Protein AF-A0A0F3GVV6-F1 (afdb_monomer_lite)

Secondary structure (DSS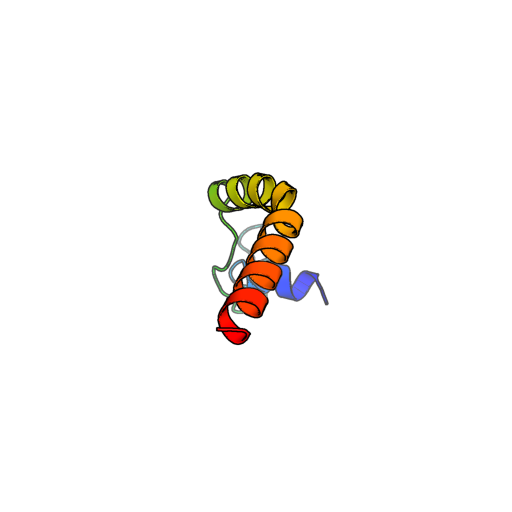P, 8-state):
-HHHHHHHTBTTEEETTEESS---B-PPPHHHHHHHHHHHTTHHHHHHHHHHHHHHHH--

InterPro domains:
  IPR000653 DegT/DnrJ/EryC1/StrS aminotransferase [PF01041] (2-47)
  IPR015421 Pyridoxal phosphate-dependent transferase, major domain [G3DSA:3.40.640.10] (1-52)
  IPR015424 Pyridoxal phosphate-dependent transferase [SSF53383] (3-50)

Structure (mmCIF, N/CA/C/O backbone):
data_AF-A0A0F3GVV6-F1
#
_entry.id   AF-A0A0F3GVV6-F1
#
loop_
_atom_site.group_PDB
_atom_site.id
_atom_site.type_symbol
_atom_site.label_atom_id
_atom_site.label_alt_id
_atom_site.label_comp_id
_atom_site.label_asym_id
_atom_site.label_entity_id
_atom_site.label_seq_id
_atom_site.pdbx_PDB_ins_code
_atom_site.Cartn_x
_atom_site.Cartn_y
_atom_site.Cartn_z
_atom_site.occupancy
_atom_site.B_iso_or_equiv
_atom_site.auth_seq_id
_atom_site.auth_comp_id
_atom_site.auth_asym_id
_atom_site.auth_atom_id
_atom_site.pdbx_PDB_model_num
ATOM 1 N N . MET A 1 1 ? -3.179 -12.798 -11.850 1.00 59.50 1 MET A N 1
ATOM 2 C CA . MET A 1 1 ? -3.947 -11.539 -11.712 1.00 59.50 1 MET A CA 1
ATOM 3 C C . MET A 1 1 ? -3.267 -10.505 -10.808 1.00 59.50 1 MET A C 1
ATOM 5 O O . MET A 1 1 ? -3.181 -9.358 -11.210 1.00 59.50 1 MET A O 1
ATOM 9 N N . HIS A 1 2 ? -2.726 -10.870 -9.637 1.00 79.75 2 HIS A N 1
ATOM 10 C CA . HIS A 1 2 ? -2.181 -9.890 -8.679 1.00 79.75 2 HIS A CA 1
ATOM 11 C C . HIS A 1 2 ? -0.906 -9.149 -9.152 1.00 79.75 2 HIS A C 1
ATOM 13 O O . HIS A 1 2 ? -0.797 -7.946 -8.958 1.00 79.75 2 HIS A O 1
ATOM 19 N N . GLN A 1 3 ? 0.028 -9.832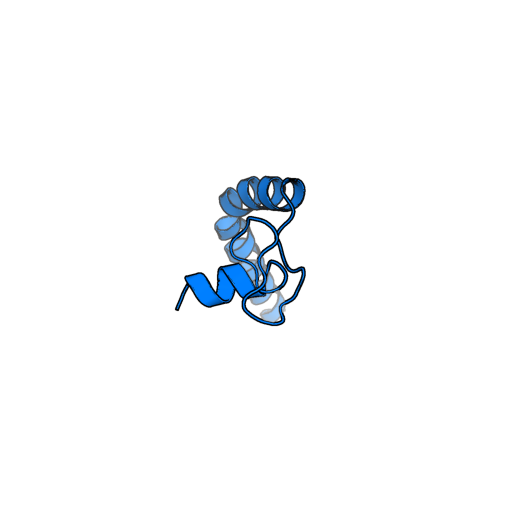 -9.829 1.00 85.25 3 GLN A N 1
ATOM 20 C CA . GLN A 1 3 ? 1.328 -9.253 -10.227 1.00 85.25 3 GLN A CA 1
ATOM 21 C C . GLN A 1 3 ? 1.205 -8.085 -11.216 1.00 85.25 3 GLN A C 1
ATOM 23 O O . GLN A 1 3 ? 1.818 -7.042 -11.023 1.00 85.25 3 GLN A O 1
ATOM 28 N N . GLN A 1 4 ? 0.316 -8.202 -12.207 1.00 88.88 4 GLN A N 1
ATOM 29 C CA . GLN A 1 4 ? 0.068 -7.126 -13.172 1.00 88.88 4 GLN A CA 1
ATOM 30 C C . GLN A 1 4 ? -0.418 -5.840 -12.491 1.00 88.88 4 GLN A C 1
ATOM 32 O O . GLN A 1 4 ? 0.020 -4.753 -12.849 1.00 88.88 4 GLN A O 1
ATOM 37 N N . ILE A 1 5 ? -1.269 -5.948 -11.467 1.00 91.19 5 ILE A N 1
ATOM 38 C CA . ILE A 1 5 ? -1.744 -4.788 -10.697 1.00 91.19 5 ILE A CA 1
ATOM 39 C C . ILE A 1 5 ? -0.594 -4.159 -9.894 1.00 91.19 5 ILE A C 1
ATOM 41 O O . ILE A 1 5 ? -0.486 -2.933 -9.819 1.00 91.19 5 ILE A O 1
ATOM 45 N N . LEU A 1 6 ? 0.285 -4.984 -9.314 1.00 91.06 6 LEU A N 1
ATOM 46 C CA . LEU A 1 6 ? 1.457 -4.507 -8.574 1.00 91.06 6 LEU A CA 1
ATOM 47 C C . LEU A 1 6 ? 2.427 -3.737 -9.474 1.00 91.06 6 LEU A C 1
ATOM 49 O O . LEU A 1 6 ? 2.916 -2.690 -9.053 1.00 91.06 6 LEU A O 1
ATOM 53 N N . ALA A 1 7 ? 2.656 -4.215 -10.699 1.00 92.50 7 ALA A N 1
ATOM 54 C CA . ALA A 1 7 ? 3.448 -3.494 -11.687 1.00 92.50 7 ALA A CA 1
ATOM 55 C C . ALA A 1 7 ? 2.759 -2.196 -12.107 1.00 92.50 7 ALA A C 1
ATOM 57 O O . ALA A 1 7 ? 3.364 -1.130 -12.035 1.00 92.50 7 ALA A O 1
ATOM 58 N N . LEU A 1 8 ? 1.475 -2.250 -12.472 1.00 93.81 8 LEU A N 1
ATOM 59 C CA . LEU A 1 8 ? 0.730 -1.079 -12.936 1.00 93.81 8 LEU A CA 1
ATOM 60 C C . LEU A 1 8 ? 0.704 0.059 -11.911 1.00 93.81 8 LEU A C 1
ATOM 62 O O . LEU A 1 8 ? 0.830 1.203 -12.325 1.00 93.81 8 LEU A O 1
ATOM 66 N N . ARG A 1 9 ? 0.602 -0.203 -10.599 1.00 93.38 9 ARG A N 1
ATOM 67 C CA . ARG A 1 9 ? 0.651 0.879 -9.585 1.00 93.38 9 ARG A CA 1
ATOM 68 C C . ARG A 1 9 ? 2.050 1.465 -9.360 1.00 93.38 9 ARG A C 1
ATOM 70 O O . ARG A 1 9 ? 2.177 2.453 -8.634 1.00 93.38 9 ARG A O 1
ATOM 77 N N . ASN A 1 10 ? 3.079 0.804 -9.883 1.00 93.38 10 ASN A N 1
ATOM 78 C CA . ASN A 1 10 ? 4.482 1.174 -9.762 1.00 93.38 10 ASN A CA 1
ATOM 79 C C . ASN A 1 10 ? 5.088 1.407 -11.153 1.00 93.38 10 ASN A C 1
ATOM 81 O O . ASN A 1 10 ? 6.070 0.778 -11.536 1.00 93.38 10 ASN A O 1
ATOM 85 N N . HIS A 1 11 ? 4.473 2.289 -11.939 1.00 93.75 11 HIS A N 1
ATOM 86 C CA . HIS A 1 11 ? 4.951 2.681 -13.269 1.00 93.75 11 HIS A CA 1
ATOM 87 C C . HIS A 1 11 ? 5.090 1.519 -14.271 1.00 93.75 11 HIS A C 1
ATOM 89 O O . HIS A 1 11 ? 5.887 1.606 -15.198 1.00 93.75 11 HIS A O 1
ATOM 95 N N . GLY A 1 12 ? 4.358 0.420 -14.087 1.00 91.56 12 GLY A N 1
ATOM 96 C CA . GLY A 1 12 ? 4.495 -0.789 -14.908 1.00 91.56 12 GLY A CA 1
ATOM 97 C C . GLY A 1 12 ? 5.772 -1.585 -14.618 1.00 91.56 12 GLY A C 1
ATOM 98 O O . GLY A 1 12 ? 6.222 -2.365 -15.456 1.00 91.56 12 GLY A O 1
ATOM 99 N N . SER A 1 13 ? 6.367 -1.380 -13.438 1.00 91.00 13 SER A N 1
ATOM 100 C CA . SER A 1 13 ? 7.608 -2.018 -13.005 1.00 91.00 13 SER A CA 1
ATOM 101 C C . SER A 1 13 ? 7.401 -2.926 -11.798 1.00 91.00 13 SER A C 1
ATOM 103 O O . SER A 1 13 ? 6.809 -2.534 -10.788 1.00 91.00 13 SER A O 1
ATOM 105 N N . HIS A 1 14 ? 7.989 -4.118 -11.870 1.00 88.56 14 HIS A N 1
ATOM 106 C CA . HIS A 1 14 ? 8.145 -5.023 -10.730 1.00 88.56 14 HIS A CA 1
ATOM 107 C C . HIS A 1 14 ? 9.396 -4.702 -9.879 1.00 88.56 14 HIS A C 1
ATOM 109 O O . HIS A 1 14 ? 9.595 -5.325 -8.839 1.00 88.56 14 HIS A O 1
ATOM 115 N N . GLY A 1 15 ? 10.230 -3.734 -10.286 1.00 84.62 15 GLY A N 1
ATOM 116 C CA . GLY A 1 15 ? 11.471 -3.346 -9.608 1.00 84.62 15 GLY A CA 1
ATOM 117 C C . GLY A 1 15 ?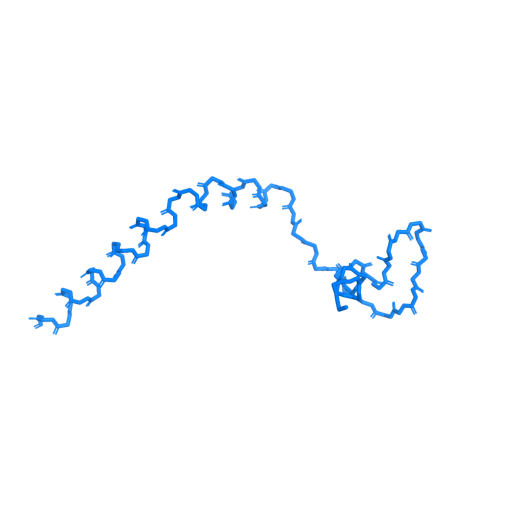 12.646 -3.130 -10.571 1.00 84.62 15 GLY A C 1
ATOM 118 O O . GLY A 1 15 ? 12.490 -3.178 -11.789 1.00 84.62 15 GLY A O 1
ATOM 119 N N . ASN A 1 16 ? 13.839 -2.886 -10.012 1.00 86.25 16 ASN A N 1
ATOM 120 C CA . ASN A 1 16 ? 15.115 -2.758 -10.740 1.00 86.25 16 ASN A CA 1
ATOM 121 C C . ASN A 1 16 ? 15.119 -1.749 -11.905 1.00 86.25 16 ASN A C 1
ATOM 123 O O . ASN A 1 16 ? 15.926 -1.878 -12.819 1.00 86.25 16 ASN A O 1
ATOM 127 N N . TYR A 1 17 ? 14.222 -0.757 -11.879 1.00 82.81 17 TYR A N 1
ATOM 128 C CA . TYR A 1 17 ? 14.032 0.226 -12.956 1.00 82.81 17 TYR A CA 1
ATOM 129 C C . TYR A 1 17 ? 13.674 -0.387 -14.321 1.00 82.81 17 TYR A C 1
ATOM 131 O O . TYR A 1 17 ? 13.815 0.262 -15.356 1.00 82.81 17 TYR A O 1
ATOM 139 N N . VAL A 1 18 ? 13.183 -1.629 -14.336 1.00 86.56 18 VAL A N 1
ATOM 140 C CA . VAL A 1 18 ? 12.700 -2.286 -15.552 1.00 86.56 18 VAL A CA 1
ATOM 141 C C . VAL A 1 18 ? 11.188 -2.117 -15.627 1.00 86.56 18 VAL A C 1
ATOM 143 O O . VAL A 1 18 ? 10.466 -2.535 -14.719 1.00 86.56 18 VAL A O 1
ATOM 146 N N . HIS A 1 19 ? 10.716 -1.494 -16.705 1.00 89.38 19 HIS A N 1
ATOM 147 C CA . HIS A 1 19 ? 9.299 -1.255 -16.971 1.00 89.38 19 HIS A CA 1
ATOM 148 C C . HIS A 1 19 ? 8.851 -2.151 -18.129 1.00 89.38 19 HIS A C 1
ATOM 150 O O . HIS A 1 19 ? 9.299 -1.974 -19.259 1.00 89.38 19 HIS A O 1
ATOM 156 N N . GLU A 1 20 ? 7.987 -3.127 -17.847 1.00 89.75 20 GLU A N 1
ATOM 157 C CA . GLU A 1 20 ? 7.481 -4.078 -18.854 1.00 89.75 20 GLU A CA 1
ATOM 158 C C . GLU A 1 20 ? 6.269 -3.517 -19.608 1.00 89.75 20 GLU A C 1
ATOM 160 O O . GLU A 1 20 ? 5.946 -3.953 -20.713 1.00 89.75 20 GLU A O 1
ATOM 165 N N . CYS A 1 21 ? 5.588 -2.539 -19.012 1.00 91.00 21 CYS A N 1
ATOM 166 C CA . CYS A 1 21 ? 4.447 -1.853 -19.596 1.00 91.00 21 CYS A CA 1
ATOM 167 C C . CYS A 1 21 ? 4.355 -0.411 -19.085 1.00 91.00 21 CYS A C 1
ATOM 169 O O . CYS A 1 21 ? 5.057 -0.010 -18.158 1.00 91.00 21 CYS A O 1
ATOM 171 N N . LEU A 1 22 ? 3.467 0.381 -19.687 1.00 91.88 22 LEU A N 1
ATOM 172 C CA . LEU A 1 22 ? 3.093 1.678 -19.133 1.00 91.88 22 LEU A CA 1
ATOM 173 C C . LEU A 1 22 ? 2.201 1.463 -17.907 1.00 91.88 22 LEU A C 1
ATOM 175 O O . LEU A 1 22 ? 1.205 0.744 -17.973 1.00 91.88 22 LEU A O 1
ATOM 179 N N . GLY A 1 23 ? 2.544 2.119 -16.803 1.00 91.44 23 GLY A N 1
ATOM 180 C CA . GLY A 1 23 ? 1.728 2.132 -15.594 1.00 91.44 23 GLY A CA 1
ATOM 181 C C . GLY A 1 23 ? 1.661 3.512 -14.954 1.00 91.44 23 GLY A C 1
ATOM 182 O O . GLY A 1 23 ? 2.059 4.520 -15.531 1.00 91.44 23 GLY A O 1
ATOM 183 N N . PHE A 1 24 ? 1.168 3.541 -13.726 1.00 93.44 24 PHE A N 1
ATOM 184 C CA . PHE A 1 24 ? 0.859 4.733 -12.948 1.00 93.44 24 PHE A CA 1
ATOM 185 C C . PHE A 1 24 ? 1.692 4.769 -11.665 1.00 93.44 24 PHE A C 1
ATOM 187 O O . PHE A 1 24 ? 2.172 3.737 -11.204 1.00 93.44 24 PHE A O 1
ATOM 194 N N . ASN A 1 25 ? 1.836 5.944 -11.050 1.00 92.12 25 ASN A N 1
ATOM 195 C CA . ASN A 1 25 ? 2.306 6.049 -9.667 1.00 92.12 25 ASN A CA 1
ATOM 196 C C . ASN A 1 25 ? 1.089 6.092 -8.744 1.00 92.12 25 ASN A C 1
ATOM 198 O O . ASN A 1 25 ? 0.494 7.147 -8.531 1.00 92.12 25 ASN A O 1
ATOM 202 N N . SER A 1 26 ? 0.671 4.936 -8.247 1.00 93.12 26 SER A N 1
ATOM 203 C CA . SER A 1 26 ? -0.545 4.807 -7.431 1.00 93.12 26 SER A CA 1
ATOM 204 C C . SER A 1 26 ? -0.280 3.971 -6.183 1.00 93.12 26 SER A C 1
ATOM 206 O O . SER A 1 26 ? -1.097 3.144 -5.774 1.00 93.12 26 SER A O 1
ATOM 208 N N . ARG A 1 27 ? 0.907 4.143 -5.592 1.00 92.88 27 ARG A N 1
ATOM 209 C CA . ARG A 1 27 ? 1.293 3.478 -4.344 1.00 92.88 27 ARG A CA 1
ATOM 210 C C . ARG A 1 27 ? 0.598 4.142 -3.156 1.00 92.88 27 ARG A C 1
ATOM 212 O O . ARG A 1 27 ? 0.418 5.355 -3.129 1.00 92.88 27 ARG A O 1
ATOM 219 N N . LEU A 1 28 ? 0.251 3.332 -2.159 1.00 94.75 28 LEU A N 1
ATOM 220 C CA . LEU A 1 28 ? -0.164 3.840 -0.859 1.00 94.75 28 LEU A CA 1
ATOM 221 C C . LEU A 1 28 ? 1.085 4.281 -0.095 1.00 94.75 28 LEU A C 1
ATOM 223 O O . LEU A 1 28 ? 2.021 3.497 0.049 1.00 94.75 28 LEU A O 1
ATOM 227 N N . ASP A 1 29 ? 1.087 5.525 0.367 1.00 94.75 29 ASP A N 1
ATOM 228 C CA . ASP A 1 29 ? 2.157 6.068 1.198 1.00 94.75 29 ASP A CA 1
ATOM 229 C C . ASP A 1 29 ? 2.220 5.371 2.570 1.00 94.75 29 ASP A C 1
ATOM 231 O O . ASP A 1 29 ? 1.191 4.984 3.131 1.00 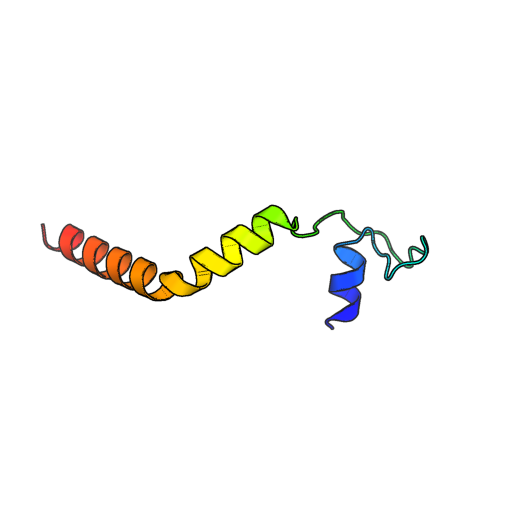94.75 29 ASP A O 1
ATOM 235 N N . GLU A 1 30 ? 3.425 5.227 3.123 1.00 96.19 30 GLU A N 1
ATOM 236 C CA . GLU A 1 30 ? 3.653 4.507 4.381 1.00 96.19 30 GLU A CA 1
ATOM 237 C C . GLU A 1 30 ? 2.979 5.181 5.583 1.00 96.19 30 GLU A C 1
ATOM 239 O O . GLU A 1 30 ? 2.422 4.489 6.442 1.00 96.19 30 GLU A O 1
ATOM 244 N N . ILE A 1 31 ? 2.940 6.518 5.632 1.00 96.62 31 ILE A N 1
ATOM 245 C CA . ILE A 1 31 ? 2.264 7.250 6.711 1.00 96.62 31 ILE A CA 1
ATOM 246 C C . ILE A 1 31 ? 0.758 7.002 6.623 1.00 96.62 31 ILE A C 1
ATOM 248 O O . ILE A 1 31 ? 0.111 6.684 7.626 1.00 96.62 31 ILE A O 1
ATOM 252 N N . GLN A 1 32 ? 0.194 7.096 5.417 1.00 97.00 32 GLN A N 1
ATOM 253 C CA . GLN A 1 32 ? -1.232 6.839 5.198 1.00 97.00 32 GLN A CA 1
ATOM 254 C C . GLN A 1 32 ? -1.602 5.389 5.530 1.00 97.00 32 GLN A C 1
ATOM 256 O O . GLN A 1 32 ? -2.629 5.149 6.170 1.00 97.00 32 GLN A O 1
ATOM 261 N N . ALA A 1 33 ? -0.752 4.425 5.169 1.00 97.25 33 ALA A N 1
ATOM 262 C CA . ALA A 1 33 ? -0.924 3.024 5.540 1.00 97.25 33 ALA A CA 1
ATOM 263 C C . ALA A 1 33 ? -0.916 2.827 7.067 1.00 97.25 33 ALA A C 1
ATOM 265 O O . ALA A 1 33 ? -1.774 2.117 7.597 1.00 97.25 33 ALA A O 1
ATOM 266 N N . GLY A 1 34 ? -0.012 3.500 7.787 1.00 97.00 34 GLY A N 1
ATOM 267 C CA . GLY A 1 34 ? 0.041 3.471 9.252 1.00 97.00 34 GLY A CA 1
ATOM 268 C C . GLY A 1 34 ? -1.221 4.039 9.909 1.00 97.00 34 GLY A C 1
ATOM 269 O O . GLY A 1 34 ? -1.780 3.434 10.829 1.00 97.00 34 GLY A O 1
ATOM 270 N N . ILE A 1 35 ? -1.735 5.160 9.395 1.00 96.56 35 ILE A N 1
ATOM 271 C CA . ILE A 1 35 ? -3.004 5.745 9.856 1.00 96.56 35 ILE A CA 1
ATOM 272 C C . ILE A 1 35 ? -4.167 4.775 9.602 1.00 96.56 35 ILE A C 1
ATOM 274 O O . ILE A 1 35 ? -4.999 4.558 10.489 1.00 96.56 35 ILE A O 1
ATOM 278 N N . LEU A 1 36 ? -4.226 4.175 8.409 1.00 96.50 36 LEU A N 1
ATOM 279 C CA . LEU A 1 36 ? -5.254 3.197 8.047 1.00 96.50 36 LEU A CA 1
ATOM 280 C C . LEU A 1 36 ? -5.219 1.969 8.959 1.00 96.50 36 LEU A C 1
ATOM 282 O O . LEU A 1 36 ? -6.277 1.530 9.394 1.00 96.50 36 LEU A O 1
ATOM 286 N N . LEU A 1 37 ? -4.038 1.472 9.329 1.00 96.44 37 LEU A N 1
ATOM 287 C CA . LEU A 1 37 ? -3.867 0.351 10.263 1.00 96.44 37 LEU A CA 1
ATOM 288 C C . LEU A 1 37 ? -4.531 0.600 11.626 1.00 96.44 37 LEU A C 1
ATOM 290 O O . LEU A 1 37 ? -5.168 -0.294 12.183 1.00 96.44 37 LEU A O 1
ATOM 294 N N . ILE A 1 38 ? -4.415 1.817 12.162 1.00 95.19 38 ILE A N 1
ATOM 295 C CA . ILE A 1 38 ? -5.064 2.195 13.427 1.00 95.19 38 ILE A CA 1
ATOM 296 C C . ILE A 1 38 ? -6.574 2.354 13.230 1.00 95.19 38 ILE A C 1
ATOM 298 O O . ILE A 1 38 ? -7.355 1.875 14.056 1.00 95.19 38 ILE A O 1
ATOM 302 N N . LYS A 1 39 ? -6.993 3.013 12.142 1.00 93.19 39 LYS A N 1
ATOM 303 C CA . LYS A 1 39 ? -8.414 3.229 11.827 1.00 93.19 39 LYS A CA 1
ATOM 304 C C . LYS A 1 39 ? -9.157 1.920 11.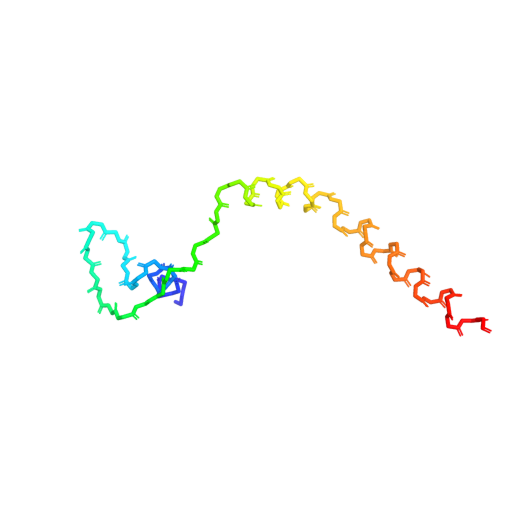574 1.00 93.19 39 LYS A C 1
ATOM 306 O O . LYS A 1 39 ? -10.294 1.784 12.017 1.00 93.19 39 LYS A O 1
ATOM 311 N N . LEU A 1 40 ? -8.508 0.943 10.943 1.00 94.75 40 LEU A N 1
ATOM 312 C CA . LEU A 1 40 ? -9.104 -0.347 10.608 1.00 94.75 40 LEU A CA 1
ATOM 313 C C . LEU A 1 40 ? -9.582 -1.096 11.861 1.00 94.75 40 LEU A C 1
ATOM 315 O O . LEU A 1 40 ? -10.661 -1.675 11.843 1.00 94.75 40 LEU A O 1
ATOM 319 N N . LYS A 1 41 ? -8.863 -0.978 12.988 1.00 92.25 41 LYS A N 1
ATOM 320 C CA . LYS A 1 41 ? -9.270 -1.557 14.286 1.00 92.25 41 LYS A CA 1
ATOM 321 C C . LYS A 1 41 ? -10.592 -1.004 14.830 1.00 92.25 41 LYS A C 1
ATOM 323 O O . LYS A 1 41 ? -11.181 -1.610 15.715 1.00 92.25 41 LYS A O 1
ATOM 328 N N . LYS A 1 42 ? -11.022 0.171 14.363 1.00 90.38 42 LYS A N 1
ATOM 329 C CA . LYS A 1 42 ? -12.229 0.873 14.829 1.00 90.38 42 LYS A CA 1
ATOM 330 C C . LYS A 1 42 ? -13.322 0.934 13.764 1.00 90.38 42 LYS A C 1
ATOM 332 O O . LYS A 1 42 ? -14.367 1.531 14.013 1.00 90.38 42 LYS A O 1
ATOM 337 N N . VAL A 1 43 ? -13.088 0.349 12.587 1.00 91.19 43 VAL A N 1
ATOM 338 C CA . VAL A 1 43 ? -13.955 0.559 11.424 1.00 91.19 43 VAL A CA 1
ATOM 339 C C . VAL A 1 43 ? -15.356 0.001 11.662 1.00 91.19 43 VAL A C 1
ATOM 341 O O . VAL A 1 43 ? -16.326 0.699 11.406 1.00 91.19 43 VAL A O 1
ATOM 344 N N . GLU A 1 44 ? -15.477 -1.185 12.264 1.00 87.56 44 GLU A N 1
ATOM 345 C CA . GLU A 1 44 ? -16.775 -1.817 12.538 1.00 87.56 44 GLU A CA 1
ATOM 346 C C . GLU A 1 44 ? -17.633 -0.972 13.486 1.00 87.56 44 GLU A C 1
ATOM 348 O O . GLU A 1 44 ? -18.810 -0.734 13.221 1.00 87.56 44 GLU A O 1
ATOM 353 N N . GLN A 1 45 ? -17.022 -0.435 14.546 1.00 83.00 45 GLN A N 1
ATOM 354 C CA . GLN A 1 45 ? -17.699 0.442 15.503 1.00 83.00 45 GLN A CA 1
ATOM 355 C C . GLN A 1 45 ? -18.185 1.733 14.831 1.00 83.00 45 GLN A C 1
ATOM 357 O O . GLN A 1 45 ? -19.298 2.193 15.089 1.00 83.00 45 GLN A O 1
ATOM 362 N N . GLN A 1 46 ? -17.373 2.309 13.941 1.00 78.44 46 GLN A N 1
ATOM 363 C CA . GLN A 1 46 ? -17.746 3.503 13.183 1.00 78.44 46 GLN A CA 1
ATOM 364 C C . GLN A 1 46 ? -18.874 3.214 12.186 1.00 78.44 46 GLN A C 1
ATOM 366 O O . GLN A 1 46 ? -19.829 3.987 12.108 1.00 78.44 46 GLN A O 1
ATOM 371 N N . THR A 1 47 ? -18.805 2.098 11.460 1.00 79.75 47 THR A N 1
ATOM 372 C CA . THR A 1 47 ? -19.844 1.694 10.505 1.00 79.75 47 THR A CA 1
ATOM 373 C C . THR A 1 47 ? -21.176 1.437 11.209 1.00 79.75 47 THR A C 1
ATOM 375 O O . THR A 1 47 ? -22.212 1.915 10.744 1.00 79.75 47 THR A O 1
ATOM 378 N N . GLN A 1 48 ? -21.161 0.766 12.363 1.00 76.56 48 GLN A N 1
ATOM 379 C CA . GLN A 1 48 ? -22.369 0.518 13.151 1.00 76.56 48 GLN A CA 1
ATOM 380 C C . GLN A 1 48 ? -22.976 1.818 13.696 1.00 76.56 48 GLN A C 1
ATOM 382 O O . GLN A 1 48 ? -24.188 2.012 13.607 1.00 76.56 48 GLN A O 1
ATOM 387 N N . PHE A 1 49 ? -22.150 2.738 14.202 1.00 76.69 49 PHE A N 1
ATOM 388 C CA . PHE A 1 49 ? -22.616 4.040 14.684 1.00 76.69 49 PHE A CA 1
ATOM 389 C C . PHE A 1 49 ? -23.286 4.869 13.579 1.00 76.69 49 PHE A C 1
ATOM 391 O O . PHE A 1 49 ? -24.349 5.455 13.798 1.00 76.69 49 PHE A O 1
ATOM 398 N N . VAL A 1 50 ? -22.698 4.897 12.378 1.00 74.50 50 VAL A N 1
ATOM 399 C CA . VAL A 1 50 ? -23.282 5.603 11.227 1.00 74.50 50 VAL A CA 1
ATOM 400 C C . VAL A 1 50 ? -24.613 4.969 10.824 1.00 74.50 50 VAL A C 1
ATOM 402 O O . VAL A 1 50 ? -25.587 5.694 10.646 1.00 74.50 50 VAL A O 1
ATOM 405 N N . HIS A 1 51 ? -24.692 3.639 10.745 1.00 71.19 51 HIS A N 1
ATOM 406 C CA . HIS A 1 51 ? -25.929 2.937 10.389 1.00 71.19 51 HIS A CA 1
ATOM 407 C C . HIS A 1 51 ? -27.071 3.220 11.381 1.00 71.19 51 HIS A C 1
ATOM 409 O O . HIS A 1 51 ? -28.189 3.525 10.972 1.00 71.19 51 HIS A O 1
ATOM 415 N N . VAL A 1 52 ? -26.784 3.196 12.688 1.00 73.19 52 VAL A N 1
ATOM 416 C CA . VAL A 1 52 ? -27.767 3.536 13.732 1.00 73.19 52 VAL A CA 1
ATOM 417 C C . VAL A 1 52 ? -28.209 4.997 13.622 1.00 73.19 52 VAL A C 1
ATOM 419 O O . VAL A 1 52 ? -29.402 5.282 13.668 1.00 73.19 52 VAL A O 1
ATOM 422 N N . THR A 1 53 ? -27.265 5.920 13.422 1.00 73.81 53 THR A N 1
ATOM 423 C CA . THR A 1 53 ? -27.562 7.358 13.308 1.00 73.81 53 THR A CA 1
ATOM 424 C C . THR A 1 53 ? -28.408 7.683 12.077 1.00 73.81 53 THR A C 1
ATOM 426 O O . THR A 1 53 ? -29.268 8.561 12.139 1.00 73.81 53 THR A O 1
ATOM 429 N N . LEU A 1 54 ? -28.170 6.998 10.956 1.00 74.81 54 LEU A N 1
ATOM 430 C CA . LEU A 1 54 ? -28.953 7.185 9.736 1.00 74.81 54 LEU A CA 1
ATOM 431 C C . LEU A 1 54 ? -30.395 6.710 9.923 1.00 74.81 54 LEU A C 1
ATOM 433 O O . LEU A 1 54 ? -31.303 7.458 9.584 1.00 74.81 54 LEU A O 1
ATOM 437 N N . ASN A 1 55 ? -30.611 5.542 10.532 1.00 67.94 55 ASN A N 1
ATOM 438 C CA . ASN A 1 55 ? -31.967 5.047 10.790 1.00 67.94 55 ASN A CA 1
ATOM 439 C C . ASN A 1 55 ? -32.733 5.968 11.751 1.00 67.94 55 ASN A C 1
ATOM 441 O O . ASN A 1 55 ? -33.874 6.319 11.484 1.00 67.94 55 ASN A O 1
ATOM 445 N N . HIS A 1 56 ? -32.075 6.478 12.796 1.00 66.56 56 HIS A N 1
ATOM 446 C CA . HIS A 1 56 ? -32.723 7.377 13.756 1.00 66.56 56 HIS A CA 1
ATOM 447 C C . HIS A 1 56 ? -33.098 8.755 13.183 1.00 66.56 56 HIS A C 1
ATOM 449 O O . HIS A 1 56 ? -33.957 9.435 13.734 1.00 66.56 56 HIS A O 1
ATOM 455 N N . LYS A 1 57 ? -32.466 9.186 12.083 1.00 60.38 57 LYS A N 1
ATOM 456 C CA . LYS A 1 57 ? -32.835 10.416 11.360 1.00 60.38 57 LYS A CA 1
ATOM 457 C C . LYS A 1 57 ? -33.968 10.225 10.352 1.00 60.38 57 LYS A C 1
ATOM 459 O O . LYS A 1 57 ? -34.493 11.225 9.886 1.00 60.38 57 LYS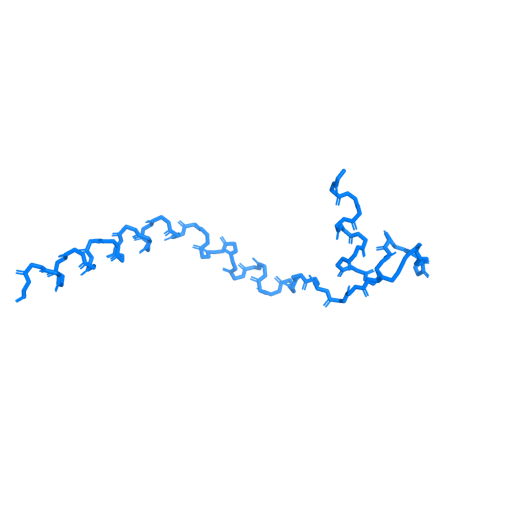 A O 1
ATOM 464 N N . VAL A 1 58 ? -34.292 8.988 9.976 1.00 58.91 58 VAL A N 1
ATOM 465 C CA . VAL A 1 58 ? -35.393 8.679 9.045 1.00 58.91 58 VAL A CA 1
ATOM 466 C C . VAL A 1 58 ? -36.730 8.561 9.787 1.00 58.91 58 VAL A C 1
ATOM 468 O O . VAL A 1 58 ? -37.776 8.781 9.188 1.00 58.91 58 VAL A O 1
ATOM 471 N N . ASP A 1 59 ? -36.690 8.274 11.091 1.00 54.25 59 ASP A N 1
ATOM 472 C CA . ASP A 1 59 ? -37.870 8.153 11.959 1.00 54.25 59 ASP A CA 1
ATOM 473 C C . ASP A 1 59 ? -38.372 9.502 12.543 1.00 54.25 59 ASP A C 1
ATOM 475 O O . ASP A 1 59 ? -39.330 9.510 13.319 1.00 54.25 59 ASP A O 1
ATOM 479 N N . LEU A 1 60 ? -37.735 10.633 12.195 1.00 51.59 60 LEU A N 1
ATOM 480 C CA . LEU A 1 60 ? -38.108 12.012 12.571 1.00 51.59 60 LEU A CA 1
ATOM 481 C C . LEU A 1 60 ? -38.592 12.798 11.348 1.00 51.59 60 LEU A C 1
ATOM 483 O O . LEU A 1 60 ? -39.569 13.563 11.506 1.00 51.59 60 LEU A O 1
#

Foldseek 3Di:
DPQQVVCQCVQCDPDPPDHPDGHHVNDDDPVNVVVVVVVVVCVVVVVVVVVVVVVVVVVD

Sequence (60 aa):
MHQQILALRNHGSHGNYVHECLGFNSRLDEIQAGILLIKLKKVEQQTQFVHVTLNHKVDL

Radius of gyration: 19.19 Å; chains: 1; bounding box: 53×24×35 Å

pLDDT: mean 85.47, std 11.67, range [51.59, 97.25]

Organism: NCBI:txid29290